Protein AF-A0A3N2NGR0-F1 (afdb_monomer)

Structure (mmCIF, N/CA/C/O backbone):
data_AF-A0A3N2NGR0-F1
#
_entry.id   AF-A0A3N2NGR0-F1
#
loop_
_atom_site.group_PDB
_atom_site.id
_atom_site.type_symbol
_atom_site.label_atom_id
_atom_site.label_alt_id
_atom_site.label_comp_id
_atom_site.label_asym_id
_atom_site.label_entity_id
_atom_site.label_seq_id
_atom_site.pdbx_PDB_ins_code
_atom_site.Cartn_x
_atom_site.Cartn_y
_atom_site.Cartn_z
_atom_site.occupancy
_atom_site.B_iso_or_equiv
_atom_site.auth_seq_id
_atom_site.auth_comp_id
_atom_site.auth_asym_id
_atom_site.auth_atom_id
_atom_site.pdbx_PDB_model_num
ATOM 1 N N . MET A 1 1 ? -42.454 -21.907 -66.891 1.00 55.38 1 MET A N 1
ATOM 2 C CA . MET A 1 1 ? -41.943 -22.181 -65.524 1.00 55.38 1 MET A CA 1
ATOM 3 C C . MET A 1 1 ? -40.437 -22.496 -65.453 1.00 55.38 1 MET A C 1
ATOM 5 O O . MET A 1 1 ? -39.990 -22.970 -64.422 1.00 55.38 1 MET A O 1
ATOM 9 N N . LYS A 1 2 ? -39.634 -22.235 -66.502 1.00 52.19 2 LYS A N 1
ATOM 10 C CA . LYS A 1 2 ? -38.169 -22.473 -66.494 1.00 52.19 2 LYS A CA 1
ATOM 11 C C . LYS A 1 2 ? -37.335 -21.179 -66.448 1.00 52.19 2 LYS A C 1
ATOM 13 O O . LYS A 1 2 ? -36.155 -21.221 -66.140 1.00 52.19 2 LYS A O 1
ATOM 18 N N . THR A 1 3 ? -37.954 -20.030 -66.726 1.00 49.88 3 THR A N 1
ATOM 19 C CA . THR A 1 3 ? -37.333 -18.693 -66.660 1.00 49.88 3 THR A CA 1
ATOM 20 C C . THR A 1 3 ? -37.468 -18.048 -65.280 1.00 49.88 3 THR A C 1
ATOM 22 O O . THR A 1 3 ? -36.594 -17.297 -64.862 1.00 49.88 3 THR A O 1
ATOM 25 N N . LEU A 1 4 ? -38.529 -18.390 -64.541 1.00 54.62 4 LEU A N 1
ATOM 26 C CA . LEU A 1 4 ? -38.782 -17.879 -63.190 1.00 54.62 4 LEU A CA 1
ATOM 27 C C . LEU A 1 4 ? -37.765 -18.424 -62.169 1.00 54.62 4 LEU A C 1
ATOM 29 O O . LEU A 1 4 ? -37.355 -17.718 -61.258 1.00 54.62 4 LEU A O 1
ATOM 33 N N . THR A 1 5 ? -37.305 -19.661 -62.360 1.00 53.81 5 THR A N 1
ATOM 34 C CA . THR A 1 5 ? -36.309 -20.332 -61.510 1.00 53.81 5 THR A CA 1
ATOM 35 C C . THR A 1 5 ? -34.910 -19.729 -61.648 1.00 53.81 5 THR A C 1
ATOM 37 O O . THR A 1 5 ? -34.169 -19.670 -60.673 1.00 53.81 5 THR A O 1
ATOM 40 N N . LEU A 1 6 ? -34.556 -19.235 -62.838 1.00 52.31 6 LEU A N 1
ATOM 41 C CA . LEU A 1 6 ? -33.239 -18.652 -63.116 1.00 52.31 6 LEU A CA 1
ATOM 42 C C . LEU A 1 6 ? -33.085 -17.267 -62.458 1.00 52.31 6 LEU A C 1
ATOM 44 O O . LEU A 1 6 ? -32.029 -16.953 -61.914 1.00 52.31 6 LEU A O 1
ATOM 48 N N . ALA A 1 7 ? -34.169 -16.482 -62.413 1.00 54.12 7 ALA A N 1
ATOM 49 C CA . ALA A 1 7 ? -34.206 -15.190 -61.725 1.00 54.12 7 ALA A CA 1
ATOM 50 C C . ALA A 1 7 ? -34.103 -15.324 -60.192 1.00 54.12 7 ALA A C 1
ATOM 52 O O . ALA A 1 7 ? -33.443 -14.513 -59.546 1.00 54.12 7 ALA A O 1
ATOM 53 N N . VAL A 1 8 ? -34.698 -16.372 -59.610 1.00 55.56 8 VAL A N 1
ATOM 54 C CA . VAL A 1 8 ? -34.629 -16.635 -58.160 1.00 55.56 8 VAL A CA 1
ATOM 55 C C . VAL A 1 8 ? -33.225 -17.085 -57.733 1.00 55.56 8 VAL A C 1
ATOM 57 O O . VAL A 1 8 ? -32.751 -16.670 -56.678 1.00 55.56 8 VAL A O 1
ATOM 60 N N . MET A 1 9 ? -32.517 -17.852 -58.571 1.00 53.50 9 MET A N 1
ATOM 61 C CA . MET A 1 9 ? -31.129 -18.257 -58.300 1.00 53.50 9 MET A CA 1
ATOM 62 C C . MET A 1 9 ? -30.143 -17.078 -58.364 1.00 53.50 9 MET A C 1
ATOM 64 O O . MET A 1 9 ? -29.278 -16.968 -57.499 1.00 53.50 9 MET A O 1
ATOM 68 N N . LEU A 1 10 ? -30.304 -16.165 -59.332 1.00 53.22 10 LEU A N 1
ATOM 69 C CA . LEU A 1 10 ? -29.477 -14.952 -59.455 1.00 53.22 10 LEU A CA 1
ATOM 70 C C . LEU A 1 1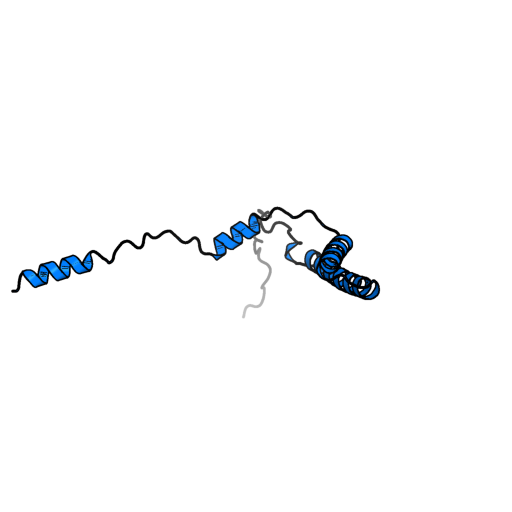0 ? -29.724 -13.938 -58.324 1.00 53.22 10 LEU A C 1
ATOM 72 O O . LEU A 1 10 ? -28.794 -13.254 -57.895 1.00 53.22 10 LEU A O 1
ATOM 76 N N . GLY A 1 11 ? -30.958 -13.862 -57.814 1.00 51.75 11 GLY A N 1
ATOM 77 C CA . GLY A 1 11 ? -31.306 -13.009 -56.674 1.00 51.75 11 GLY A CA 1
ATOM 78 C C . GLY A 1 11 ? -30.734 -13.505 -55.341 1.00 51.75 11 GLY A C 1
ATOM 79 O O . GLY A 1 11 ? -30.334 -12.693 -54.510 1.00 51.75 11 GLY A O 1
ATOM 80 N N . LEU A 1 12 ? -30.631 -14.825 -55.144 1.00 50.66 12 LEU A N 1
ATOM 81 C CA . LEU A 1 12 ? -30.121 -15.409 -53.896 1.00 50.66 12 LEU A CA 1
ATOM 82 C C . LEU A 1 12 ? -28.588 -15.312 -53.774 1.00 50.66 12 LEU A C 1
ATOM 84 O O . LEU A 1 12 ? -28.059 -15.213 -52.670 1.00 50.66 12 LEU A O 1
ATOM 88 N N . THR A 1 13 ? -27.866 -15.260 -54.899 1.00 50.06 13 THR A N 1
ATOM 89 C CA . THR A 1 13 ? -26.407 -15.042 -54.928 1.00 50.06 13 THR A CA 1
ATOM 90 C C . THR A 1 13 ? -25.978 -13.599 -54.639 1.00 50.06 13 THR A C 1
ATOM 92 O O . THR A 1 13 ? -24.804 -13.361 -54.367 1.00 50.06 13 THR A O 1
ATOM 95 N N . ALA A 1 14 ? -26.900 -12.630 -54.648 1.00 51.94 14 ALA A N 1
ATOM 96 C CA . ALA A 1 14 ? -26.588 -11.224 -54.371 1.00 51.94 14 ALA A CA 1
ATOM 97 C C . ALA A 1 14 ? -26.491 -10.889 -52.866 1.00 51.94 14 ALA A C 1
ATOM 99 O O . ALA A 1 14 ? -26.065 -9.793 -52.510 1.00 51.94 14 ALA A O 1
ATOM 100 N N . LEU A 1 15 ? -26.829 -11.829 -51.974 1.00 50.91 15 LEU A N 1
ATOM 101 C CA . LEU A 1 15 ? -26.742 -11.660 -50.517 1.00 50.91 15 LEU A CA 1
ATOM 102 C C . LEU A 1 15 ? -25.518 -12.375 -49.911 1.00 50.91 15 LEU A C 1
ATOM 104 O O . LEU A 1 15 ? -25.583 -12.891 -48.801 1.00 50.91 15 LEU A O 1
ATOM 108 N N . CYS A 1 16 ? -24.402 -12.475 -50.640 1.00 51.38 16 CYS A N 1
ATOM 109 C CA . CYS A 1 16 ? -23.239 -13.240 -50.168 1.00 51.38 16 CYS A CA 1
ATOM 110 C C . CYS A 1 16 ? -21.883 -12.595 -50.488 1.00 51.38 16 CYS A C 1
ATOM 112 O O . CYS A 1 16 ? -20.925 -13.292 -50.817 1.00 51.38 16 CYS A O 1
ATOM 114 N N . GLY A 1 17 ? -21.754 -11.268 -50.396 1.00 54.72 17 GLY A N 1
ATOM 115 C CA . GLY A 1 17 ? -20.470 -10.677 -50.768 1.00 54.72 17 GLY A CA 1
ATOM 116 C C . GLY A 1 17 ? -20.236 -9.219 -50.444 1.00 54.72 17 GLY A C 1
ATOM 117 O O . GLY A 1 17 ? -19.872 -8.487 -51.346 1.00 54.72 17 GLY A O 1
ATOM 118 N N . THR A 1 18 ? -20.326 -8.818 -49.176 1.00 53.66 18 THR A N 1
ATOM 119 C CA . THR A 1 18 ? -19.398 -7.807 -48.634 1.00 53.66 18 THR A CA 1
ATOM 120 C C . THR A 1 18 ? -19.185 -8.045 -47.140 1.00 53.66 18 THR A C 1
ATOM 122 O O . THR A 1 18 ? -19.607 -7.253 -46.297 1.00 53.66 18 THR A O 1
ATOM 125 N N . VAL A 1 19 ? -18.471 -9.114 -46.781 1.00 53.84 19 VAL A N 1
ATOM 126 C CA . VAL A 1 19 ? -17.593 -8.997 -45.610 1.00 53.84 19 VAL A CA 1
ATOM 127 C C . VAL A 1 19 ? -16.507 -8.021 -46.033 1.00 53.84 19 VAL A C 1
ATOM 129 O O . VAL A 1 19 ? -15.531 -8.391 -46.679 1.00 53.84 19 VAL A O 1
ATOM 132 N N . ALA A 1 20 ? -16.739 -6.736 -45.757 1.00 52.19 20 ALA A N 1
ATOM 133 C CA . ALA A 1 20 ? -15.687 -5.743 -45.808 1.00 52.19 20 ALA A CA 1
ATOM 134 C C . ALA A 1 20 ? -14.571 -6.282 -44.917 1.00 52.19 20 ALA A C 1
ATOM 136 O O . ALA A 1 20 ? -14.734 -6.356 -43.696 1.00 52.19 20 ALA A O 1
ATOM 137 N N . ALA A 1 21 ? -13.474 -6.709 -45.543 1.00 53.78 21 ALA A N 1
ATOM 138 C CA . ALA A 1 21 ? -12.232 -7.040 -44.878 1.00 53.78 21 ALA A CA 1
ATOM 139 C C . ALA A 1 21 ? -11.709 -5.757 -44.227 1.00 53.78 21 ALA A C 1
ATOM 141 O O . ALA A 1 21 ? -10.807 -5.086 -44.721 1.00 53.78 21 ALA A O 1
ATOM 142 N N . LYS A 1 22 ? -12.314 -5.371 -43.104 1.00 45.66 22 LYS A N 1
ATOM 143 C CA . LYS A 1 22 ? -11.637 -4.541 -42.131 1.00 45.66 22 LYS A CA 1
ATOM 144 C C . LYS A 1 22 ? -10.609 -5.483 -41.557 1.00 45.66 22 LYS A C 1
ATOM 146 O O . LYS A 1 22 ? -10.970 -6.364 -40.783 1.00 45.66 22 LYS A O 1
ATOM 151 N N . ALA A 1 23 ? -9.376 -5.348 -42.041 1.00 54.44 23 ALA A N 1
ATOM 152 C CA . ALA A 1 23 ? -8.202 -5.935 -41.435 1.00 54.44 23 ALA A CA 1
ATOM 153 C C . ALA A 1 23 ? -8.328 -5.720 -39.923 1.00 54.44 23 ALA A C 1
ATOM 155 O O . ALA A 1 23 ? -8.124 -4.617 -39.407 1.00 54.44 23 ALA A O 1
ATOM 156 N N . GLN A 1 24 ? -8.788 -6.754 -39.220 1.00 50.53 24 GLN A N 1
ATOM 157 C CA . GLN A 1 24 ? -8.642 -6.827 -37.787 1.00 50.53 24 GLN A CA 1
ATOM 158 C C . GLN A 1 24 ? -7.140 -6.964 -37.632 1.00 50.53 24 GLN A C 1
ATOM 160 O O . GLN A 1 24 ? -6.601 -8.054 -37.788 1.00 50.53 24 GLN A O 1
ATOM 165 N N . ALA A 1 25 ? -6.457 -5.830 -37.428 1.00 55.81 25 ALA A N 1
ATOM 166 C CA . ALA A 1 25 ? -5.162 -5.845 -36.770 1.00 55.81 25 ALA A CA 1
ATOM 167 C C . ALA A 1 25 ? -5.320 -6.854 -35.629 1.00 55.81 25 ALA A C 1
ATOM 169 O O . ALA A 1 25 ? -6.282 -6.687 -34.858 1.00 55.81 25 ALA A O 1
ATOM 170 N N . PRO A 1 26 ? -4.526 -7.938 -35.623 1.00 65.56 26 PRO A N 1
ATOM 171 C CA . PRO A 1 26 ? -4.762 -9.058 -34.734 1.00 65.56 26 PRO A CA 1
ATOM 172 C C . PRO A 1 2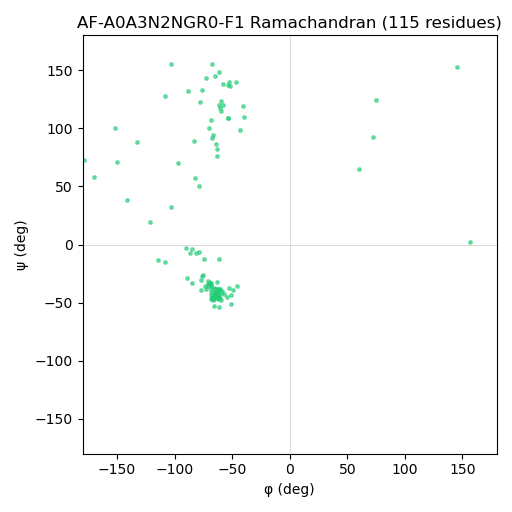6 ? -4.886 -8.483 -33.326 1.00 65.56 26 PRO A C 1
ATOM 174 O O . PRO A 1 26 ? -4.158 -7.552 -32.985 1.00 65.56 26 PRO A O 1
ATOM 177 N N . GLU A 1 27 ? -5.864 -8.937 -32.539 1.00 64.50 27 GLU A N 1
ATOM 178 C CA . GLU A 1 27 ? -6.087 -8.412 -31.181 1.00 64.50 27 GLU A CA 1
ATOM 179 C C . GLU A 1 27 ? -4.774 -8.288 -30.403 1.00 64.50 27 GLU A C 1
ATOM 181 O O . GLU A 1 27 ? -4.559 -7.301 -29.706 1.00 64.50 27 GLU A O 1
ATOM 186 N N . SER A 1 28 ? -3.848 -9.223 -30.627 1.00 68.12 28 SER A N 1
ATOM 187 C CA . SER A 1 28 ? -2.482 -9.183 -30.114 1.00 68.12 28 SER A CA 1
ATOM 188 C C . SER A 1 28 ? -1.747 -7.870 -30.396 1.00 68.12 28 SER A C 1
ATOM 190 O O . SER A 1 28 ? -1.111 -7.337 -29.501 1.00 68.12 28 SER A O 1
ATOM 192 N N . GLU A 1 29 ? -1.842 -7.301 -31.591 1.00 74.69 29 GLU A N 1
ATOM 193 C CA . GLU A 1 29 ? -1.147 -6.076 -31.988 1.00 74.69 29 GLU A CA 1
ATOM 194 C C . GLU A 1 29 ? -1.810 -4.819 -31.412 1.00 74.69 29 GLU A C 1
ATOM 196 O O . GLU A 1 29 ? -1.123 -3.859 -31.053 1.00 74.69 29 GLU A O 1
ATOM 201 N N . ARG A 1 30 ? -3.136 -4.850 -31.219 1.00 75.31 30 ARG A N 1
ATOM 202 C CA . ARG A 1 30 ? -3.857 -3.818 -30.456 1.00 75.31 30 ARG A CA 1
ATOM 203 C C . ARG A 1 30 ? -3.473 -3.860 -28.980 1.00 75.31 30 ARG A C 1
ATOM 205 O O . ARG A 1 30 ? -3.154 -2.816 -28.422 1.00 75.31 30 ARG A O 1
ATOM 212 N N . ILE A 1 31 ? -3.418 -5.055 -28.393 1.00 73.12 31 ILE A N 1
ATOM 213 C CA . ILE A 1 31 ? -2.998 -5.289 -27.007 1.00 73.12 31 ILE A CA 1
ATOM 214 C C . ILE A 1 31 ? -1.536 -4.867 -26.813 1.00 73.12 31 ILE A C 1
ATOM 216 O O . ILE A 1 31 ? -1.229 -4.160 -25.859 1.00 73.12 31 ILE A O 1
ATOM 220 N N . ILE A 1 32 ? -0.634 -5.223 -27.733 1.00 76.00 32 ILE A N 1
ATOM 221 C CA . ILE A 1 32 ? 0.781 -4.819 -27.698 1.00 76.00 32 ILE A CA 1
ATOM 222 C C . ILE A 1 32 ? 0.908 -3.298 -27.805 1.00 76.00 32 ILE A C 1
ATOM 224 O O . ILE A 1 32 ? 1.669 -2.694 -27.050 1.00 76.00 32 ILE A O 1
ATOM 228 N N . ARG A 1 33 ? 0.159 -2.659 -28.714 1.00 73.31 33 ARG A N 1
ATOM 229 C CA . ARG A 1 33 ? 0.148 -1.198 -28.837 1.00 73.31 33 ARG A CA 1
ATOM 230 C C . ARG A 1 33 ? -0.366 -0.551 -27.555 1.00 73.31 33 ARG A C 1
ATOM 232 O O . ARG A 1 33 ? 0.286 0.355 -27.062 1.00 73.31 33 ARG A O 1
ATOM 239 N N . GLU A 1 34 ? -1.460 -1.041 -26.982 1.00 73.00 34 GLU A N 1
ATOM 240 C CA . GLU A 1 34 ? -2.024 -0.520 -25.735 1.00 73.00 34 GLU A CA 1
ATOM 241 C C . GLU A 1 34 ? -1.073 -0.711 -24.543 1.00 73.00 34 GLU A C 1
ATOM 243 O O . GLU A 1 34 ? -0.884 0.210 -23.753 1.00 73.00 34 GLU A O 1
ATOM 248 N N . MET A 1 35 ? -0.397 -1.860 -24.450 1.00 67.31 35 MET A N 1
ATOM 249 C CA . MET A 1 35 ? 0.658 -2.104 -23.460 1.00 67.31 35 MET A CA 1
ATOM 250 C C . MET A 1 35 ? 1.844 -1.149 -23.637 1.00 67.31 35 MET A C 1
ATOM 252 O O . MET A 1 35 ? 2.394 -0.683 -22.643 1.00 67.31 35 MET A O 1
ATOM 256 N N . ARG A 1 36 ? 2.215 -0.826 -24.884 1.00 70.00 36 ARG A N 1
ATOM 257 C CA . ARG A 1 36 ? 3.292 0.119 -25.222 1.00 70.00 36 ARG A CA 1
ATOM 258 C C . ARG A 1 36 ? 2.893 1.583 -25.007 1.00 70.00 36 ARG A C 1
ATOM 260 O O . ARG A 1 36 ? 3.764 2.413 -24.783 1.00 70.00 36 ARG A O 1
ATOM 267 N N . SER A 1 37 ? 1.598 1.889 -25.091 1.00 67.25 37 SER A N 1
ATOM 268 C CA . SER A 1 37 ? 1.019 3.223 -24.893 1.00 67.25 37 SER A CA 1
ATOM 269 C C . SER A 1 37 ? 0.696 3.545 -23.435 1.00 67.25 37 SER A C 1
ATOM 271 O O . SER A 1 37 ? 0.321 4.678 -23.148 1.00 67.25 37 SER A O 1
ATOM 273 N N . ARG A 1 38 ? 0.810 2.585 -22.508 1.00 69.25 38 ARG A N 1
ATOM 274 C CA . ARG A 1 38 ? 0.713 2.890 -21.078 1.00 69.25 38 ARG A CA 1
ATOM 275 C C . ARG A 1 38 ? 1.933 3.710 -20.690 1.00 69.25 38 ARG A C 1
ATOM 277 O O . ARG A 1 38 ? 3.034 3.171 -20.608 1.00 69.25 38 ARG A O 1
ATOM 284 N N . ASP A 1 39 ? 1.713 5.001 -20.456 1.00 66.25 39 ASP A N 1
ATOM 285 C CA . ASP A 1 39 ? 2.731 5.886 -19.902 1.00 66.25 39 ASP A CA 1
ATOM 286 C C . ASP A 1 39 ? 3.405 5.223 -18.692 1.00 66.25 39 ASP A C 1
ATOM 288 O O . ASP A 1 39 ? 2.711 4.581 -17.884 1.00 66.25 39 ASP A O 1
ATOM 292 N N . PRO A 1 40 ? 4.739 5.358 -18.543 1.00 61.91 40 PRO A N 1
ATOM 293 C CA . PRO A 1 40 ? 5.441 4.880 -17.366 1.00 61.91 40 PRO A CA 1
ATOM 294 C C . PRO A 1 40 ? 4.772 5.471 -16.128 1.00 61.91 40 PRO A C 1
ATOM 296 O O . PRO A 1 40 ? 4.850 6.672 -15.872 1.00 61.91 40 PRO A O 1
ATOM 299 N N . GLN A 1 41 ? 4.069 4.628 -15.373 1.00 67.19 41 GLN A N 1
ATOM 300 C CA . GLN A 1 41 ? 3.462 5.061 -14.124 1.00 67.19 41 GLN A CA 1
ATOM 301 C C . GLN A 1 41 ? 4.570 5.601 -13.212 1.00 67.19 41 GLN A C 1
ATOM 303 O O . GLN A 1 41 ? 5.648 4.994 -13.153 1.00 67.19 41 GLN A O 1
ATOM 308 N N . PRO A 1 42 ? 4.332 6.722 -12.506 1.00 72.69 42 PRO A N 1
ATOM 309 C CA . PRO A 1 42 ? 5.305 7.243 -11.564 1.00 72.69 42 PRO A CA 1
ATOM 310 C C . PRO A 1 42 ? 5.684 6.137 -10.582 1.00 72.69 42 PRO A C 1
ATOM 312 O O . PRO A 1 42 ? 4.836 5.369 -10.123 1.00 72.69 42 PRO A O 1
ATOM 315 N N . TYR A 1 43 ? 6.977 6.026 -10.288 1.00 80.19 43 TYR A N 1
ATOM 316 C CA . TYR A 1 43 ? 7.463 5.042 -9.334 1.00 80.19 43 TYR A CA 1
ATOM 317 C C . TYR A 1 43 ? 6.851 5.319 -7.953 1.00 80.19 43 TYR A C 1
ATOM 319 O O . TYR A 1 43 ? 7.038 6.393 -7.382 1.00 80.19 43 TYR A O 1
ATOM 327 N N . ILE A 1 44 ? 6.110 4.346 -7.420 1.00 86.75 44 ILE A N 1
ATOM 328 C CA . ILE A 1 44 ? 5.494 4.404 -6.090 1.00 86.75 44 ILE A CA 1
ATOM 329 C C . ILE A 1 44 ? 6.254 3.435 -5.189 1.00 86.75 44 ILE A C 1
ATOM 331 O O . ILE A 1 44 ? 6.397 2.260 -5.533 1.00 86.75 44 ILE A O 1
ATOM 335 N N . SER A 1 45 ? 6.709 3.904 -4.023 1.00 93.62 45 SER A N 1
ATOM 336 C CA . SER A 1 45 ? 7.388 3.025 -3.069 1.00 93.62 45 SER A CA 1
ATOM 337 C C . SER A 1 45 ? 6.462 1.896 -2.585 1.00 93.62 45 SER A C 1
ATOM 339 O O . SER A 1 45 ? 5.246 2.102 -2.456 1.00 93.62 45 SER A O 1
ATOM 341 N N . PRO A 1 46 ? 7.001 0.705 -2.267 1.00 95.06 46 PRO A N 1
ATOM 342 C CA . PRO A 1 46 ? 6.208 -0.411 -1.750 1.00 95.06 46 PRO A CA 1
ATOM 343 C C . PRO A 1 46 ? 5.358 -0.041 -0.528 1.00 95.06 46 PRO A C 1
ATOM 345 O O . PRO A 1 46 ? 4.211 -0.471 -0.412 1.00 95.06 46 PRO A O 1
ATOM 348 N N . GLU A 1 47 ? 5.891 0.802 0.357 1.00 96.88 47 GLU A N 1
ATOM 349 C CA . GLU A 1 47 ? 5.210 1.318 1.544 1.00 96.88 47 GLU A CA 1
ATOM 350 C C . GLU A 1 47 ? 3.979 2.145 1.172 1.00 96.88 47 GLU A C 1
ATOM 352 O O . GLU A 1 47 ? 2.899 1.918 1.717 1.00 96.88 47 GLU A O 1
ATOM 357 N N . ARG A 1 48 ? 4.111 3.062 0.204 1.00 96.56 48 ARG A N 1
ATOM 358 C CA . ARG A 1 48 ? 2.990 3.887 -0.263 1.00 96.56 48 ARG A CA 1
ATOM 359 C C . ARG A 1 48 ? 1.924 3.041 -0.946 1.00 96.56 48 ARG A C 1
ATOM 361 O O . ARG A 1 48 ? 0.742 3.227 -0.672 1.00 96.56 48 ARG A O 1
ATOM 368 N N . LYS A 1 49 ? 2.328 2.067 -1.765 1.00 95.56 49 LYS A N 1
ATOM 369 C CA . LYS A 1 49 ? 1.399 1.126 -2.406 1.00 95.56 49 LYS A CA 1
ATOM 370 C C . LYS A 1 49 ? 0.615 0.322 -1.367 1.00 95.56 49 LYS A C 1
ATOM 372 O O . LYS A 1 49 ? -0.606 0.214 -1.460 1.00 95.56 49 LYS A O 1
ATOM 377 N N . ALA A 1 50 ? 1.305 -0.198 -0.353 1.00 97.44 50 ALA A N 1
ATOM 378 C CA . ALA A 1 50 ? 0.679 -0.941 0.732 1.00 97.44 50 ALA A CA 1
ATOM 379 C C . ALA A 1 50 ? -0.274 -0.070 1.556 1.00 97.44 50 ALA A C 1
ATOM 381 O O . ALA A 1 50 ? -1.369 -0.517 1.903 1.00 97.44 50 ALA A O 1
ATOM 382 N N . GLN A 1 51 ? 0.118 1.172 1.839 1.00 97.75 51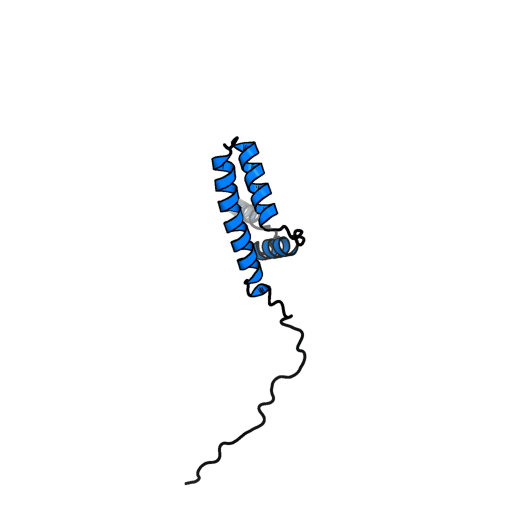 GLN A N 1
ATOM 383 C CA . GLN A 1 51 ? -0.705 2.134 2.559 1.00 97.75 51 GLN A CA 1
ATOM 384 C C . GLN A 1 51 ? -1.996 2.444 1.793 1.00 97.75 51 GLN A C 1
ATOM 386 O O . GLN A 1 51 ? -3.069 2.210 2.335 1.00 97.75 51 GLN A O 1
ATOM 391 N N . MET A 1 52 ? -1.911 2.844 0.520 1.00 97.38 52 MET A N 1
ATOM 392 C CA . MET A 1 52 ? -3.086 3.179 -0.299 1.00 97.38 52 MET A CA 1
ATOM 393 C C . MET A 1 52 ? -4.090 2.026 -0.400 1.00 97.38 52 MET A C 1
ATOM 395 O O . MET A 1 52 ? -5.298 2.234 -0.300 1.00 97.38 52 MET A O 1
ATOM 399 N N . LEU A 1 53 ? -3.604 0.796 -0.594 1.00 96.81 53 LEU A N 1
ATOM 400 C CA . LEU A 1 53 ? -4.471 -0.383 -0.649 1.00 96.81 53 LEU A CA 1
ATOM 401 C C . LEU A 1 53 ? -5.154 -0.639 0.695 1.00 96.81 53 LEU A C 1
ATOM 403 O O . LEU A 1 53 ? -6.347 -0.936 0.729 1.00 96.81 53 LEU A O 1
ATOM 407 N N . THR A 1 54 ? -4.411 -0.498 1.793 1.00 98.19 54 THR A N 1
ATOM 408 C CA . THR A 1 54 ? -4.951 -0.718 3.139 1.00 98.19 54 THR A CA 1
ATOM 409 C C . THR A 1 54 ? -5.968 0.358 3.505 1.00 98.19 54 THR A C 1
ATOM 411 O O . THR A 1 54 ? -7.039 0.013 3.984 1.00 98.19 54 THR A O 1
ATOM 414 N N . GLU A 1 55 ? -5.689 1.629 3.217 1.00 98.25 55 GLU A N 1
ATOM 415 C CA . GLU A 1 55 ? -6.610 2.752 3.442 1.00 98.25 55 GLU A CA 1
ATOM 416 C C . GLU A 1 55 ? -7.884 2.621 2.604 1.00 98.25 55 GLU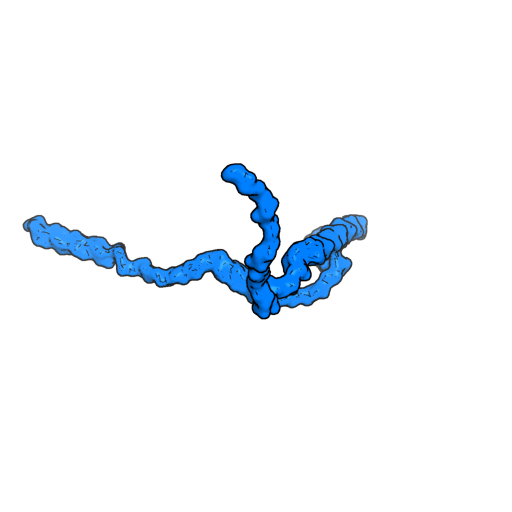 A C 1
ATOM 418 O O . GLU A 1 55 ? -8.985 2.842 3.103 1.00 98.25 55 GLU A O 1
ATOM 423 N N . ARG A 1 56 ? -7.770 2.183 1.343 1.00 98.19 56 ARG A N 1
ATOM 424 C CA . ARG A 1 56 ? -8.945 1.906 0.509 1.00 98.19 56 ARG A CA 1
ATOM 425 C C . ARG A 1 56 ? -9.814 0.805 1.113 1.00 98.19 56 ARG A C 1
ATOM 427 O O . ARG A 1 56 ? -11.033 0.932 1.130 1.00 98.19 56 ARG A O 1
ATOM 434 N N . MET A 1 57 ? -9.201 -0.279 1.582 1.00 98.00 57 MET A N 1
ATOM 435 C CA . MET A 1 57 ? -9.928 -1.385 2.209 1.00 98.00 57 MET A CA 1
ATOM 436 C C . MET A 1 57 ? -10.538 -0.971 3.549 1.00 98.00 57 MET A C 1
ATOM 438 O O . MET A 1 57 ? -11.671 -1.344 3.834 1.00 98.00 57 MET A O 1
ATOM 442 N N . ASP A 1 58 ? -9.826 -0.161 4.329 1.00 98.31 58 ASP A N 1
ATOM 443 C CA . ASP A 1 58 ? -10.326 0.422 5.570 1.00 98.31 58 ASP A CA 1
ATOM 444 C C . ASP A 1 58 ? -11.563 1.286 5.330 1.00 98.31 58 ASP A C 1
ATOM 446 O O . ASP A 1 58 ? -12.595 1.078 5.959 1.00 98.31 58 ASP A O 1
ATOM 450 N N . SER A 1 59 ? -11.517 2.168 4.332 1.00 98.06 59 SER A N 1
ATOM 451 C CA . SER A 1 59 ? -12.659 3.010 3.974 1.00 98.06 59 SER A CA 1
ATOM 452 C C . SER A 1 59 ? -13.876 2.215 3.493 1.00 98.06 59 SER A C 1
ATOM 454 O O . SER A 1 59 ? -14.999 2.679 3.673 1.00 98.06 59 SER A O 1
ATOM 456 N N . LEU A 1 60 ? -13.676 1.068 2.837 1.00 97.88 60 LEU A N 1
ATOM 457 C CA . LEU A 1 60 ? -14.770 0.261 2.284 1.00 97.88 60 LEU A CA 1
ATOM 458 C C . LEU A 1 60 ? -15.381 -0.695 3.310 1.00 97.88 60 LEU A C 1
ATOM 460 O O . LEU A 1 60 ? -16.567 -1.004 3.221 1.00 97.88 60 LEU A O 1
ATOM 464 N N . LEU A 1 61 ? -14.569 -1.201 4.239 1.00 97.62 61 LEU A N 1
ATOM 465 C CA . LEU A 1 61 ? -14.947 -2.290 5.143 1.00 97.62 61 LEU A CA 1
ATOM 466 C C . LEU A 1 61 ? -15.016 -1.862 6.615 1.00 97.62 61 LEU A C 1
ATOM 468 O O . LEU A 1 61 ? -15.544 -2.621 7.422 1.00 97.62 61 LEU A O 1
ATOM 472 N N . GLY A 1 62 ? -14.484 -0.687 6.967 1.00 96.94 62 GLY A N 1
ATOM 473 C CA . GLY A 1 62 ? -14.380 -0.196 8.343 1.00 96.94 62 GLY A CA 1
ATOM 474 C C . GLY A 1 62 ? -13.539 -1.124 9.220 1.00 96.94 62 GLY A C 1
ATOM 475 O O . GLY A 1 62 ? -14.070 -1.759 10.131 1.00 96.94 62 GLY A O 1
ATOM 476 N N . LEU A 1 63 ? -12.242 -1.266 8.929 1.00 97.69 63 LEU A N 1
ATOM 477 C CA . LEU A 1 63 ? -11.401 -2.267 9.591 1.00 97.69 63 LEU A CA 1
ATOM 478 C C . LEU A 1 63 ? -11.088 -1.869 11.044 1.00 97.69 63 LEU A C 1
ATOM 480 O O . LEU A 1 63 ? -10.805 -0.714 11.357 1.00 97.69 63 LEU A O 1
ATOM 484 N N . ASP A 1 64 ? -11.029 -2.851 11.953 1.00 98.25 64 ASP A N 1
ATOM 485 C CA . ASP A 1 64 ? -10.436 -2.623 13.278 1.00 98.25 64 ASP A CA 1
ATOM 486 C C . ASP A 1 64 ? -8.921 -2.370 13.160 1.00 98.25 64 ASP A C 1
ATOM 488 O O . ASP A 1 64 ? -8.235 -2.888 12.273 1.00 98.25 64 ASP A O 1
ATOM 492 N N . LYS A 1 65 ? -8.350 -1.666 14.143 1.00 97.88 65 LYS A N 1
ATOM 493 C CA . LYS A 1 65 ? -6.913 -1.364 14.242 1.00 97.88 65 LYS A CA 1
ATOM 494 C C . LYS A 1 65 ? -6.022 -2.598 14.052 1.00 97.88 65 LYS A C 1
ATOM 496 O O . LYS A 1 65 ? -4.962 -2.511 13.423 1.00 97.88 65 LYS A O 1
ATOM 501 N N . LYS A 1 66 ? -6.409 -3.765 14.582 1.00 98.12 66 LYS A N 1
ATOM 502 C CA . LYS A 1 66 ? -5.634 -5.008 14.425 1.00 98.12 66 LYS A CA 1
ATOM 503 C C . LYS A 1 66 ? -5.733 -5.563 13.008 1.00 98.12 66 LYS A C 1
ATOM 505 O O . LYS A 1 66 ? -4.738 -6.088 12.504 1.00 98.12 66 LYS A O 1
ATOM 510 N N . GLN A 1 67 ? -6.902 -5.468 12.379 1.00 98.50 67 GLN A N 1
ATOM 511 C CA . GLN A 1 67 ? -7.117 -5.909 11.001 1.00 98.50 67 GLN A CA 1
ATOM 512 C C . GLN A 1 67 ? -6.354 -5.013 10.030 1.00 98.50 67 GLN A C 1
ATOM 514 O O . GLN A 1 67 ? -5.580 -5.537 9.231 1.00 98.50 67 GLN A O 1
ATOM 519 N N . TYR A 1 68 ? -6.452 -3.691 10.198 1.00 98.50 68 TYR A N 1
ATOM 520 C CA . TYR A 1 68 ? -5.669 -2.710 9.451 1.00 98.50 68 TYR A CA 1
ATOM 521 C C . TYR A 1 68 ? -4.173 -3.041 9.503 1.00 98.50 68 TYR A C 1
ATOM 523 O O . TYR A 1 68 ? -3.517 -3.200 8.476 1.00 98.50 68 TYR A O 1
ATOM 531 N N . LYS A 1 69 ? -3.624 -3.253 10.708 1.00 98.62 69 LYS A N 1
ATOM 532 C CA . LYS A 1 69 ? -2.198 -3.563 10.889 1.00 98.62 69 LYS A CA 1
ATOM 533 C C . LYS A 1 69 ? -1.781 -4.880 10.224 1.00 98.62 69 LYS A C 1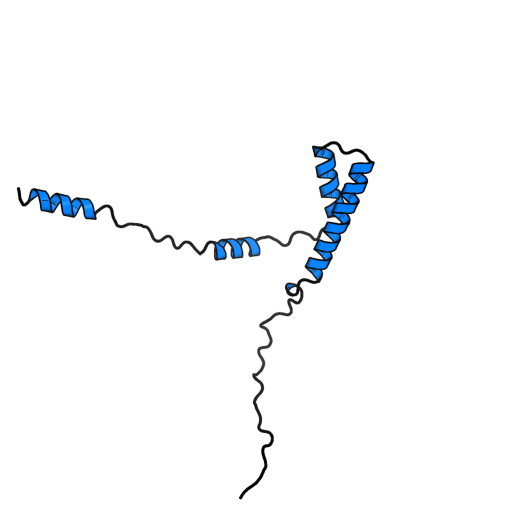
ATOM 535 O O . LYS A 1 69 ? -0.684 -4.966 9.669 1.00 98.62 69 LYS A O 1
ATOM 540 N N . LYS A 1 70 ? -2.622 -5.919 10.292 1.00 98.56 70 LYS A N 1
ATOM 541 C CA . LYS A 1 70 ? -2.359 -7.206 9.624 1.00 98.56 70 LYS A CA 1
ATOM 542 C C . LYS A 1 70 ? -2.375 -7.049 8.106 1.00 98.56 70 LYS A C 1
ATOM 544 O O . LYS A 1 70 ? -1.449 -7.521 7.451 1.00 98.56 70 LYS A O 1
ATOM 549 N N . LEU A 1 71 ? -3.383 -6.364 7.579 1.00 98.25 71 LEU A N 1
ATOM 550 C CA . LEU A 1 71 ? -3.567 -6.139 6.152 1.00 98.25 71 LEU A CA 1
ATOM 551 C C . LEU A 1 71 ? -2.441 -5.283 5.571 1.00 98.25 71 LEU A C 1
ATOM 553 O O . LEU A 1 71 ? -1.828 -5.685 4.589 1.00 98.25 71 LEU A O 1
ATOM 557 N N . TYR A 1 72 ? -2.058 -4.205 6.257 1.00 98.44 72 TYR A N 1
ATOM 558 C CA . TYR A 1 72 ? -0.886 -3.408 5.901 1.00 98.44 72 TYR A CA 1
ATOM 559 C C . TYR A 1 72 ? 0.384 -4.260 5.812 1.00 98.44 72 TYR A C 1
ATOM 561 O O . TYR A 1 72 ? 1.136 -4.160 4.848 1.00 98.44 72 TYR A O 1
ATOM 569 N N . LYS A 1 73 ? 0.620 -5.156 6.782 1.00 98.50 73 LYS A N 1
ATOM 570 C CA . LYS A 1 73 ? 1.793 -6.045 6.767 1.00 98.50 73 LYS A CA 1
ATOM 571 C C . LYS A 1 73 ? 1.765 -7.029 5.593 1.00 98.50 73 LYS A C 1
ATOM 573 O O . LYS A 1 73 ? 2.825 -7.334 5.048 1.00 98.50 73 LYS A O 1
ATOM 578 N N . ILE A 1 74 ? 0.590 -7.546 5.235 1.00 98.31 74 ILE A N 1
ATOM 579 C CA . ILE A 1 74 ? 0.410 -8.434 4.077 1.00 98.31 74 ILE A CA 1
ATOM 580 C C . ILE A 1 74 ? 0.694 -7.655 2.789 1.00 98.31 74 ILE A C 1
ATOM 582 O O . ILE A 1 74 ? 1.585 -8.043 2.035 1.00 98.31 74 ILE A O 1
ATOM 586 N N . ASN A 1 75 ? 0.042 -6.506 2.615 1.00 97.88 75 ASN A N 1
ATOM 587 C CA . ASN A 1 75 ? 0.194 -5.646 1.445 1.00 97.88 75 ASN A CA 1
ATOM 588 C C . ASN A 1 75 ? 1.639 -5.155 1.276 1.00 97.88 75 ASN A C 1
ATOM 590 O O . ASN A 1 75 ? 2.146 -5.110 0.161 1.00 97.88 75 ASN A O 1
ATOM 594 N N . LEU A 1 76 ? 2.338 -4.843 2.373 1.00 98.25 76 LEU A N 1
ATOM 595 C CA . LEU A 1 76 ? 3.741 -4.425 2.339 1.00 98.25 76 LEU A CA 1
ATOM 596 C C . LEU A 1 76 ? 4.664 -5.547 1.861 1.00 98.25 76 LEU A C 1
ATOM 598 O O . LEU A 1 76 ? 5.556 -5.307 1.050 1.00 98.25 76 LEU A O 1
ATOM 602 N N . LYS A 1 77 ? 4.458 -6.778 2.344 1.00 97.94 77 LYS A N 1
ATOM 603 C CA . LYS A 1 77 ? 5.237 -7.936 1.885 1.00 97.94 77 LYS A CA 1
ATOM 604 C C . LYS A 1 77 ? 5.014 -8.199 0.402 1.00 97.94 77 LYS A C 1
ATOM 606 O O . LYS A 1 77 ? 5.968 -8.490 -0.310 1.00 97.94 77 LYS A O 1
ATOM 611 N N . GLU A 1 78 ? 3.770 -8.106 -0.048 1.00 95.69 78 GLU A N 1
ATOM 612 C CA . GLU A 1 78 ? 3.432 -8.324 -1.448 1.00 95.69 78 GLU A CA 1
ATOM 613 C C . GLU A 1 78 ? 4.006 -7.222 -2.343 1.00 95.69 78 GLU A C 1
ATOM 615 O O . GLU A 1 78 ? 4.651 -7.523 -3.342 1.00 95.69 78 GLU A O 1
ATOM 620 N N . ALA A 1 79 ? 3.863 -5.953 -1.952 1.00 95.12 79 ALA A N 1
ATOM 621 C CA . ALA A 1 79 ? 4.405 -4.824 -2.699 1.00 95.12 79 ALA A CA 1
ATOM 622 C C . ALA A 1 79 ? 5.937 -4.885 -2.815 1.00 95.12 79 ALA A C 1
ATOM 624 O O . ALA A 1 79 ? 6.472 -4.588 -3.880 1.00 95.12 79 ALA A O 1
ATOM 625 N N . ARG A 1 80 ? 6.639 -5.318 -1.758 1.00 94.75 80 ARG A N 1
ATOM 626 C CA . ARG A 1 80 ? 8.095 -5.532 -1.796 1.00 94.75 80 ARG A CA 1
ATOM 627 C C . ARG A 1 80 ? 8.485 -6.666 -2.734 1.00 94.75 80 ARG A C 1
ATOM 629 O O . ARG A 1 80 ? 9.326 -6.453 -3.593 1.00 94.75 80 ARG A O 1
ATOM 636 N N . ARG A 1 81 ? 7.802 -7.814 -2.664 1.00 94.38 81 ARG A N 1
ATOM 637 C CA . ARG A 1 81 ? 8.020 -8.920 -3.614 1.00 94.38 81 ARG A CA 1
ATOM 638 C C . ARG A 1 81 ? 7.763 -8.502 -5.058 1.00 94.38 81 ARG A C 1
ATOM 640 O O . ARG A 1 81 ? 8.493 -8.904 -5.949 1.00 94.38 81 ARG A O 1
ATOM 647 N N . GLN A 1 82 ? 6.731 -7.697 -5.305 1.00 90.25 82 GLN A N 1
ATOM 648 C CA . GLN A 1 82 ? 6.457 -7.169 -6.641 1.00 90.25 82 GLN A CA 1
ATOM 649 C C . GLN A 1 82 ? 7.561 -6.215 -7.116 1.00 90.25 82 GLN A C 1
ATOM 651 O O . GLN A 1 82 ? 7.914 -6.261 -8.290 1.00 90.25 82 GLN A O 1
ATOM 656 N N . ALA A 1 83 ? 8.113 -5.380 -6.229 1.00 89.19 83 ALA A N 1
ATOM 657 C CA . ALA A 1 83 ? 9.245 -4.512 -6.550 1.00 89.19 83 ALA A CA 1
ATOM 658 C C . ALA A 1 83 ? 10.518 -5.326 -6.839 1.00 89.19 83 ALA A C 1
ATOM 660 O O . ALA A 1 83 ? 11.119 -5.146 -7.891 1.00 89.19 83 ALA A O 1
ATOM 661 N N . GLU A 1 84 ? 10.851 -6.300 -5.989 1.00 88.81 84 GLU A N 1
ATOM 662 C CA . GLU A 1 84 ? 11.976 -7.228 -6.177 1.00 88.81 84 GLU A CA 1
ATOM 663 C C . GLU A 1 84 ? 11.838 -8.041 -7.475 1.00 88.81 84 GLU A C 1
ATOM 665 O O . GLU A 1 84 ? 12.804 -8.204 -8.215 1.00 88.81 84 GLU A O 1
ATOM 670 N N . ASN A 1 85 ? 10.634 -8.518 -7.807 1.00 85.44 85 ASN A N 1
ATOM 671 C CA . ASN A 1 85 ? 10.356 -9.217 -9.066 1.00 85.44 85 ASN A CA 1
ATOM 672 C C . ASN A 1 85 ? 10.447 -8.288 -10.287 1.00 85.44 85 ASN A C 1
ATOM 674 O O . ASN A 1 85 ? 10.852 -8.718 -11.363 1.00 85.44 85 ASN A O 1
ATOM 678 N N . ALA A 1 86 ? 10.060 -7.018 -10.144 1.00 80.38 86 ALA A N 1
ATOM 679 C CA . ALA A 1 86 ? 10.205 -6.028 -11.208 1.00 80.38 86 ALA A CA 1
ATOM 680 C C . ALA A 1 86 ? 11.676 -5.637 -11.430 1.00 80.38 86 ALA A C 1
ATOM 682 O O . ALA A 1 86 ? 12.062 -5.346 -12.562 1.00 80.38 86 ALA A O 1
ATOM 683 N N . GLU A 1 87 ? 12.489 -5.653 -10.372 1.00 70.62 87 GLU A N 1
ATOM 684 C CA . GLU A 1 87 ? 13.937 -5.424 -10.420 1.00 70.62 87 GLU A CA 1
ATOM 685 C C . GLU A 1 87 ? 14.708 -6.646 -10.938 1.00 70.62 87 GLU A C 1
ATOM 687 O O . GLU A 1 87 ? 15.634 -6.488 -11.726 1.00 70.62 87 GLU A O 1
ATOM 692 N N . SER A 1 88 ? 14.301 -7.860 -10.556 1.00 64.25 88 SER A N 1
ATOM 693 C CA . SER A 1 88 ? 14.909 -9.128 -10.997 1.00 64.25 88 SER A CA 1
ATOM 694 C C . SER A 1 88 ? 14.379 -9.644 -12.337 1.00 64.25 88 SER A C 1
ATOM 696 O O . SER A 1 88 ? 14.877 -10.644 -12.856 1.00 64.25 88 SER A O 1
ATOM 698 N N . SER A 1 89 ? 13.390 -8.967 -12.927 1.00 55.56 89 SER A N 1
ATOM 699 C CA . SER A 1 89 ? 12.911 -9.284 -14.268 1.00 55.56 89 SER A CA 1
ATOM 700 C C . SER A 1 89 ? 14.067 -9.150 -15.273 1.00 55.56 89 SER A C 1
ATOM 702 O O . SER A 1 89 ? 14.638 -8.061 -15.390 1.00 55.56 89 SER A O 1
ATOM 704 N N . PRO A 1 90 ? 14.399 -10.200 -16.053 1.00 52.50 90 PRO A N 1
ATOM 705 C CA . PRO A 1 90 ? 15.490 -10.162 -17.033 1.00 52.50 90 PRO A CA 1
ATOM 706 C C . PRO A 1 90 ? 15.272 -9.104 -18.127 1.00 52.50 90 PRO A C 1
ATOM 708 O O . PRO A 1 90 ? 16.206 -8.732 -18.827 1.00 52.50 90 PRO A O 1
ATOM 711 N N . PHE A 1 91 ? 14.061 -8.550 -18.230 1.00 51.53 91 PHE A N 1
ATOM 712 C CA . PHE A 1 91 ? 13.722 -7.445 -19.125 1.00 51.53 91 PHE A CA 1
ATOM 713 C C . PHE A 1 91 ? 14.157 -6.056 -18.614 1.00 51.53 91 PHE A C 1
ATOM 715 O O . PHE A 1 91 ? 14.047 -5.086 -19.362 1.00 51.53 91 PHE A O 1
ATOM 722 N N . ARG A 1 92 ? 14.667 -5.926 -17.375 1.00 49.16 92 ARG A N 1
ATOM 723 C CA . ARG A 1 92 ? 15.391 -4.722 -16.914 1.00 49.16 92 ARG A CA 1
ATOM 724 C C . ARG A 1 92 ? 16.900 -4.775 -17.156 1.00 49.16 92 ARG A C 1
ATOM 726 O O . ARG A 1 92 ? 17.551 -3.747 -17.001 1.00 49.16 92 ARG A O 1
ATOM 733 N N . MET A 1 93 ? 17.432 -5.883 -17.678 1.00 52.09 93 MET A N 1
ATOM 734 C CA . MET A 1 93 ? 18.677 -5.862 -18.455 1.00 52.09 93 MET A CA 1
ATOM 735 C C . MET A 1 93 ? 18.350 -5.459 -19.898 1.00 52.09 93 MET A C 1
ATOM 737 O O . MET A 1 93 ? 18.626 -6.173 -20.853 1.00 52.09 93 MET A O 1
ATOM 741 N N . GLY A 1 94 ? 17.733 -4.286 -20.049 1.00 42.53 94 GLY A N 1
ATOM 742 C CA . GLY A 1 94 ? 17.570 -3.600 -21.325 1.00 42.53 94 GLY A CA 1
ATOM 743 C C . GLY A 1 94 ? 18.864 -2.896 -21.720 1.00 42.53 94 GLY A C 1
ATOM 744 O O . GLY A 1 94 ? 18.846 -1.711 -22.036 1.00 42.53 94 GLY A O 1
ATOM 745 N N . GLY A 1 95 ? 19.986 -3.621 -21.677 1.00 45.16 95 GLY A N 1
ATOM 746 C CA . GLY A 1 95 ? 21.036 -3.372 -22.647 1.00 45.16 95 GLY A CA 1
ATOM 747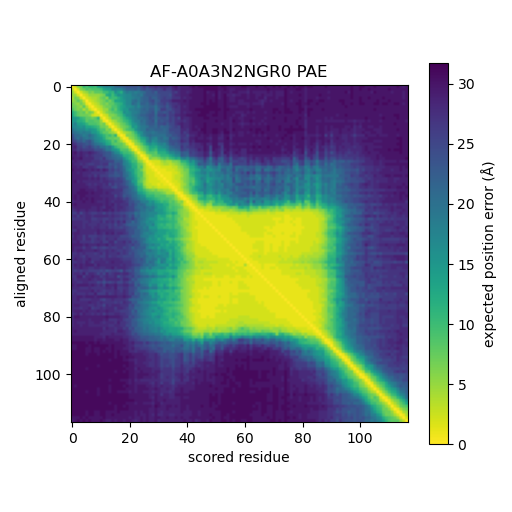 C C . GLY A 1 95 ? 20.384 -3.574 -24.006 1.00 45.16 95 GLY A C 1
ATOM 74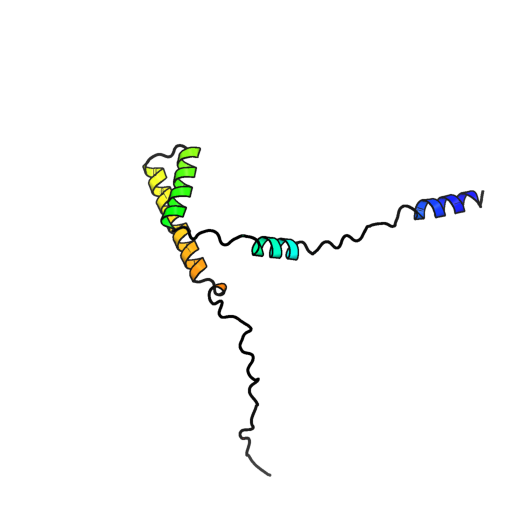8 O O . GLY A 1 95 ? 19.779 -4.612 -24.258 1.00 45.16 95 GLY A O 1
ATOM 749 N N . HIS A 1 96 ? 20.405 -2.526 -24.810 1.00 44.31 96 HIS A N 1
ATOM 750 C CA . HIS A 1 96 ? 19.938 -2.498 -26.182 1.00 44.31 96 HIS A CA 1
ATOM 751 C C . HIS A 1 96 ? 20.334 -3.800 -26.920 1.00 44.31 96 HIS A C 1
ATOM 753 O O . HIS A 1 96 ? 21.518 -3.993 -27.192 1.00 44.31 96 HIS A O 1
ATOM 759 N N . PRO A 1 97 ? 19.415 -4.719 -27.273 1.00 48.75 97 PRO A N 1
ATOM 760 C CA . PRO A 1 97 ? 19.738 -5.789 -28.204 1.00 48.75 97 PRO A CA 1
ATOM 761 C C . PRO A 1 97 ? 19.587 -5.195 -29.605 1.00 48.75 97 PRO A C 1
ATOM 763 O O . PRO A 1 97 ? 18.488 -5.181 -30.156 1.00 48.75 97 PRO A O 1
ATOM 766 N N . GLY A 1 98 ? 20.660 -4.613 -30.147 1.00 47.62 98 GLY A N 1
ATOM 767 C CA . GLY A 1 98 ? 20.575 -3.950 -31.457 1.00 47.62 98 GLY A CA 1
ATOM 768 C C . GLY A 1 98 ? 21.596 -2.867 -31.809 1.00 47.62 98 GLY A C 1
ATOM 769 O O . GLY A 1 98 ? 21.488 -2.330 -32.905 1.00 47.62 98 GLY A O 1
ATOM 770 N N . GLU A 1 99 ? 22.584 -2.557 -30.964 1.00 54.09 99 GLU A N 1
ATOM 771 C CA . GLU A 1 99 ? 23.567 -1.494 -31.258 1.00 54.09 99 GLU A CA 1
ATOM 772 C C . GLU A 1 99 ? 25.031 -1.962 -31.290 1.00 54.09 99 GLU A C 1
ATOM 774 O O . GLU A 1 99 ? 25.929 -1.133 -31.281 1.00 54.09 99 GLU A O 1
ATOM 779 N N . ASP A 1 100 ? 25.299 -3.264 -31.449 1.00 46.88 100 ASP A N 1
ATOM 780 C CA . ASP A 1 100 ? 26.606 -3.729 -31.946 1.00 46.88 100 ASP A CA 1
ATOM 781 C C . ASP A 1 100 ? 26.521 -4.008 -33.450 1.00 46.88 100 ASP A C 1
ATOM 783 O O . ASP A 1 100 ? 26.576 -5.135 -33.949 1.00 46.88 100 ASP A O 1
ATOM 787 N N . GLY A 1 101 ? 26.391 -2.916 -34.202 1.00 55.12 101 GLY A N 1
ATOM 788 C CA . GLY A 1 101 ? 26.860 -2.875 -35.577 1.00 55.12 101 GLY A CA 1
ATOM 789 C C . GLY A 1 101 ? 28.379 -3.036 -35.582 1.00 55.12 101 GLY A C 1
ATOM 790 O O . GLY A 1 101 ? 29.105 -2.048 -35.560 1.00 55.12 101 GLY A O 1
ATOM 791 N N . GLY A 1 102 ? 28.876 -4.276 -35.598 1.00 55.88 102 GLY A N 1
ATOM 792 C CA . GLY A 1 102 ? 30.319 -4.483 -35.510 1.00 55.88 102 GLY A CA 1
ATOM 793 C C . GLY A 1 102 ? 30.804 -5.927 -35.565 1.00 55.88 102 GLY A C 1
ATOM 794 O O . GLY A 1 102 ? 31.347 -6.415 -34.588 1.00 55.88 102 GLY A O 1
ATOM 795 N N . ARG A 1 103 ? 30.735 -6.524 -36.763 1.00 50.91 103 ARG A N 1
ATOM 796 C CA . ARG A 1 103 ? 31.461 -7.728 -37.235 1.00 50.91 103 ARG A CA 1
ATOM 797 C C . ARG A 1 103 ? 30.991 -9.105 -36.720 1.00 50.91 103 ARG A C 1
ATOM 799 O O . ARG A 1 103 ? 31.063 -9.375 -35.527 1.00 50.91 103 ARG A O 1
ATOM 806 N N . PRO A 1 104 ? 30.656 -10.052 -37.622 1.00 52.53 104 PRO A N 1
ATOM 807 C CA . PRO A 1 104 ? 30.738 -11.469 -37.279 1.00 52.53 104 PRO A CA 1
ATOM 808 C C . PRO A 1 104 ? 32.211 -11.845 -37.022 1.00 52.53 104 PRO A C 1
ATOM 810 O O . PRO A 1 104 ? 33.095 -11.306 -37.702 1.00 52.53 104 PRO A O 1
ATOM 813 N N . PRO A 1 105 ? 32.513 -12.759 -36.082 1.00 52.69 105 PRO A N 1
ATOM 814 C CA . PRO A 1 105 ? 33.853 -13.309 -35.978 1.00 52.69 105 PRO A CA 1
ATOM 815 C C . PRO A 1 105 ? 34.183 -14.015 -37.298 1.00 52.69 105 PRO A C 1
ATOM 817 O O . PRO A 1 105 ? 33.498 -14.942 -37.719 1.00 52.69 105 PRO A O 1
ATOM 820 N N . HIS A 1 106 ? 35.210 -13.523 -37.990 1.00 51.19 106 HIS A N 1
ATOM 821 C CA . HIS A 1 106 ? 35.905 -14.308 -38.998 1.00 51.19 106 HIS A CA 1
ATOM 822 C C . HIS A 1 106 ? 36.472 -15.543 -38.294 1.00 51.19 106 HIS A C 1
ATOM 824 O O . HIS A 1 106 ? 37.365 -15.404 -37.458 1.00 51.19 106 HIS A O 1
ATOM 830 N N . ASP A 1 107 ? 35.979 -16.729 -38.652 1.00 47.97 107 ASP A N 1
ATOM 831 C CA . ASP A 1 107 ? 36.672 -17.997 -38.428 1.00 47.97 107 ASP A CA 1
ATOM 832 C C . ASP A 1 107 ? 37.981 -17.974 -39.231 1.00 47.97 107 ASP A C 1
ATOM 834 O O . ASP A 1 107 ? 38.070 -18.427 -40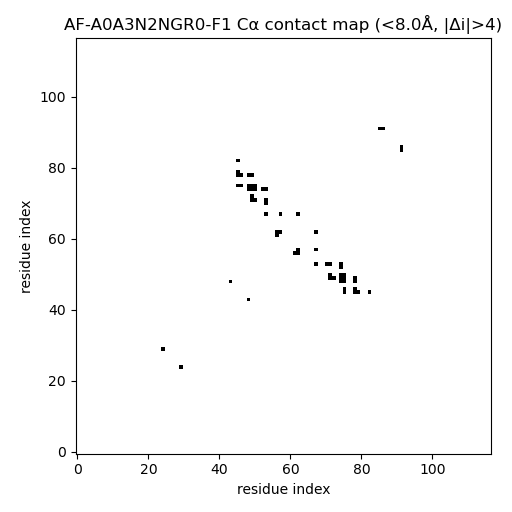.373 1.00 47.97 107 ASP A O 1
ATOM 838 N N . PHE A 1 108 ? 39.005 -17.348 -38.651 1.00 44.56 108 PHE A N 1
ATOM 839 C CA . PHE A 1 108 ? 40.369 -17.436 -39.137 1.00 44.56 108 PHE A CA 1
ATOM 840 C C . PHE A 1 108 ? 40.933 -18.780 -38.682 1.00 44.56 108 PHE A C 1
ATOM 842 O O . PHE A 1 108 ? 40.925 -19.108 -37.495 1.00 44.56 108 PHE A O 1
ATOM 849 N N . GLY A 1 109 ? 41.371 -19.564 -39.664 1.00 48.94 109 GLY A N 1
ATOM 850 C CA . GLY A 1 109 ? 41.784 -20.947 -39.508 1.00 48.94 109 GLY A CA 1
ATOM 851 C C . GLY A 1 109 ? 42.824 -21.175 -38.413 1.00 48.94 109 GLY A C 1
ATOM 852 O O . GLY A 1 109 ? 43.795 -20.433 -38.265 1.00 48.94 109 GLY A O 1
ATOM 853 N N . GLY A 1 110 ? 42.630 -22.281 -37.699 1.00 39.41 110 GLY A N 1
ATOM 854 C CA . GLY A 1 110 ? 43.555 -22.787 -36.702 1.00 39.41 110 GLY A CA 1
ATOM 855 C C . GLY A 1 110 ? 43.452 -24.303 -36.575 1.00 39.41 110 GLY A C 1
ATOM 856 O O . GLY A 1 110 ? 42.600 -24.810 -35.860 1.00 39.41 110 GLY A O 1
ATOM 857 N N . ASN A 1 111 ? 44.396 -24.988 -37.222 1.00 44.47 111 ASN A N 1
ATOM 858 C CA . ASN A 1 111 ? 44.989 -26.248 -36.770 1.00 44.47 111 ASN A CA 1
ATOM 859 C C . ASN A 1 111 ? 44.150 -27.545 -36.831 1.00 44.47 111 ASN A C 1
ATOM 861 O O . ASN A 1 111 ? 43.575 -27.974 -35.835 1.00 44.47 111 ASN A O 1
ATOM 865 N N . GLN A 1 112 ? 44.265 -28.273 -37.946 1.00 44.06 112 GLN A N 1
ATOM 866 C CA . GLN A 1 112 ? 44.298 -29.742 -37.917 1.00 44.06 112 GLN A CA 1
ATOM 867 C C . GLN A 1 112 ? 45.456 -30.238 -38.787 1.00 44.06 112 GLN A C 1
ATOM 869 O O . GLN A 1 112 ? 45.320 -30.458 -39.987 1.00 44.06 112 GLN A O 1
ATOM 874 N N . GLY A 1 113 ? 46.629 -30.356 -38.165 1.00 47.53 113 GLY A N 1
ATOM 875 C CA . GLY A 1 113 ? 47.695 -31.224 -38.643 1.00 47.53 113 GLY A CA 1
ATOM 876 C C . GLY A 1 113 ? 47.531 -32.627 -38.055 1.00 47.53 113 GLY A C 1
ATOM 877 O O . GLY A 1 113 ? 47.356 -32.766 -36.846 1.00 47.53 113 GLY A O 1
ATOM 878 N N . GLY A 1 114 ? 47.631 -33.646 -38.914 1.00 36.19 114 GLY A N 1
ATOM 879 C CA . GLY A 1 114 ? 47.872 -35.048 -38.546 1.00 36.19 114 GLY A CA 1
ATOM 880 C C . GLY A 1 114 ? 47.165 -36.064 -39.457 1.00 36.19 114 GLY A C 1
ATOM 881 O O . GLY A 1 114 ? 46.084 -35.776 -39.958 1.00 36.19 114 GLY A O 1
ATOM 882 N N . PRO A 1 115 ? 47.703 -37.288 -39.593 1.00 46.56 115 PRO A N 1
ATOM 883 C CA . PRO A 1 115 ? 48.956 -37.657 -40.251 1.00 46.56 115 PRO A CA 1
ATOM 884 C C . PRO A 1 115 ? 48.703 -38.289 -41.638 1.00 46.56 115 PRO A C 1
ATOM 886 O O . PRO A 1 115 ? 47.645 -38.858 -41.894 1.00 46.56 115 PRO A O 1
ATOM 889 N N . GLN A 1 116 ? 49.694 -38.204 -42.531 1.00 43.94 116 GLN A N 1
ATOM 890 C CA . GLN A 1 116 ? 49.690 -38.923 -43.812 1.00 43.94 116 GLN A CA 1
ATOM 891 C C . GLN A 1 116 ? 50.032 -40.405 -43.581 1.00 43.94 116 GLN A C 1
ATOM 893 O O . GLN A 1 116 ? 51.003 -40.702 -42.882 1.00 43.94 116 GLN A O 1
ATOM 898 N N . HIS A 1 117 ? 49.248 -41.295 -44.190 1.00 41.34 117 HIS A N 1
ATOM 899 C CA . HIS A 1 117 ? 49.572 -42.697 -44.455 1.00 41.34 117 HIS A CA 1
ATOM 900 C C . HIS A 1 117 ? 49.510 -42.931 -45.962 1.00 41.34 117 HIS A C 1
ATOM 902 O O . HIS A 1 117 ? 48.597 -42.350 -46.594 1.00 41.34 117 HIS A O 1
#

Solvent-accessible surface area (backbone atoms only — not comparable to full-atom values): 7538 Å² total; per-residue (Å²): 131,74,68,65,56,55,55,55,55,60,58,62,63,71,78,72,80,76,83,72,81,68,77,70,68,50,67,66,56,54,50,50,49,54,62,70,64,52,71,84,70,78,90,71,55,35,63,57,53,12,46,56,53,38,53,53,50,32,76,75,68,66,56,53,75,70,54,47,55,51,48,31,53,51,36,32,55,49,34,42,52,52,50,53,50,60,65,67,33,74,78,67,65,66,65,74,90,81,74,80,88,73,78,79,84,75,87,71,89,80,85,86,84,82,81,93,130

Secondary structure (DSSP, 8-state):
--SHHHHHHHHHGGGS----------HHHHHHHHHHHS--PPP--HHHHHHHHHHHHHHHH---HHHHHHHHHHHHHHHHHHHHHHHH-GGG----TT-------------------

Foldseek 3Di:
DVVVVVVVVVVVVVPPDDPPPPPPPDVVVVVVVVVVPPDDDPDDDLLRQLVVVLVVCCVVPVDDPVRSVVSSVVSSVVSVVVVVCVVPPVVVPPPPPPPPPDDDDDCDDDDDDDDDD

Nearest PDB structures (foldseek):
  8z5g-assembly1_B  TM=6.488E-01  e=1.926E+00  Escherichia coli K-12
  6b1t-assembly1_N  TM=4.542E-01  e=6.597E+00  Human adenovirus 5

Radius of gyration: 32.74 Å; Cα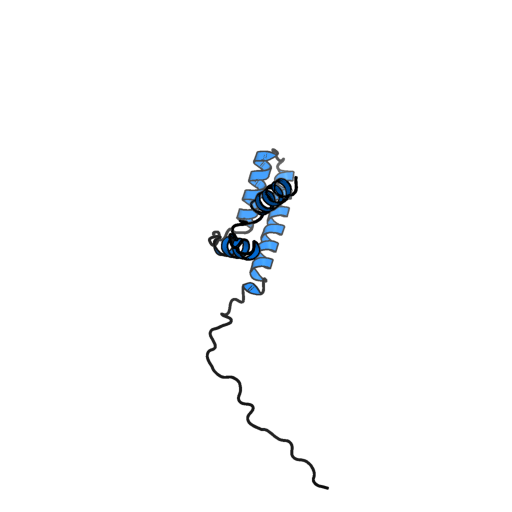 contacts (8 Å, |Δi|>4): 31; chains: 1; bounding box: 92×50×81 Å

Mean predicted aligned error: 20.0 Å

Sequence (117 aa):
MKTLTLAVMLGLTALCGTVAAKAQAPESERIIREMRSRDPQPYISPERKAQMLTERMDSLLGLDKKQYKKLYKINLKEARRQAENAESSPFRMGGHPGEDGGRPPHDFGGNQGGPQH

pLDDT: mean 70.37, std 21.13, range [36.19, 98.62]